Protein AF-A0A561TX24-F1 (afdb_monomer_lite)

pLDDT: mean 79.7, std 16.4, range [44.94, 95.88]

Secondary structure (DSSP, 8-state):
--HHHHHHHHHHHHHHHHHHHHHHHHHTT-GGGS-HHHHHHHHHHHHHHHHHHHHHS--------------

Radius of gyration: 20.64 Å; chains: 1; bounding box: 26×24×74 Å

Sequence (71 aa):
MTTRSAALAVLLRKTQWLLDDLAFEIGAGRADQVDIACVIDLLESVIALLREEQQQTPHVIDGATETDRDT

Structure (mmCIF, N/CA/C/O backbone):
data_AF-A0A561TX24-F1
#
_entry.id   AF-A0A561TX24-F1
#
loop_
_atom_site.group_PDB
_atom_site.id
_atom_site.type_symbol
_atom_site.label_atom_id
_atom_site.label_alt_id
_atom_site.label_comp_id
_atom_site.label_asym_id
_atom_site.label_entity_id
_atom_site.label_seq_id
_atom_site.pdbx_PDB_ins_code
_atom_site.Cartn_x
_atom_site.Cartn_y
_atom_site.Cartn_z
_atom_site.occupancy
_atom_site.B_iso_or_equiv
_atom_site.auth_seq_id
_atom_site.auth_comp_id
_atom_site.auth_asym_id
_atom_site.auth_atom_id
_atom_site.pdbx_PDB_model_num
ATOM 1 N N . MET A 1 1 ? -15.816 -6.612 16.602 1.00 59.84 1 MET A N 1
ATOM 2 C CA . MET A 1 1 ? -15.100 -5.839 15.562 1.00 59.84 1 MET A CA 1
ATOM 3 C C . MET A 1 1 ? -15.698 -4.441 15.543 1.00 59.84 1 MET A C 1
ATOM 5 O O . MET A 1 1 ? -16.918 -4.350 15.486 1.00 59.84 1 MET A O 1
ATOM 9 N N . THR A 1 2 ? -14.908 -3.376 15.689 1.00 78.81 2 THR A N 1
ATOM 10 C CA . THR A 1 2 ? -15.446 -2.001 15.669 1.00 78.81 2 THR A CA 1
ATOM 11 C C . THR A 1 2 ? -15.578 -1.506 14.222 1.00 78.81 2 THR A C 1
ATOM 13 O O . THR A 1 2 ? -14.848 -1.967 13.342 1.00 78.81 2 THR A O 1
ATOM 16 N N . THR A 1 3 ? -16.483 -0.557 13.958 1.00 82.00 3 THR A N 1
ATOM 17 C CA . THR A 1 3 ? -16.642 0.088 12.635 1.00 82.00 3 THR A CA 1
ATOM 18 C C . THR A 1 3 ? -15.328 0.687 12.126 1.00 82.00 3 THR A C 1
ATOM 20 O O . THR A 1 3 ? -15.037 0.652 10.935 1.00 82.00 3 THR A O 1
ATOM 23 N N . ARG A 1 4 ? -14.495 1.173 13.049 1.00 75.38 4 ARG A N 1
ATOM 24 C CA . ARG A 1 4 ? -13.159 1.703 12.784 1.00 75.38 4 ARG A CA 1
ATOM 25 C C . ARG A 1 4 ? -12.164 0.617 12.363 1.00 75.38 4 ARG A C 1
ATOM 27 O O . ARG A 1 4 ? -11.542 0.764 11.320 1.00 75.38 4 ARG A O 1
ATOM 34 N N . SER A 1 5 ? -12.081 -0.510 13.082 1.00 80.31 5 SER A N 1
ATOM 35 C CA . SER A 1 5 ? -11.228 -1.639 12.668 1.00 80.31 5 SER A CA 1
ATOM 36 C C . SER A 1 5 ? -11.628 -2.188 11.294 1.00 80.31 5 SER A C 1
ATOM 38 O O . SER A 1 5 ? -10.767 -2.595 10.519 1.00 80.31 5 SER A O 1
ATOM 40 N N . ALA A 1 6 ? -12.924 -2.165 10.962 1.00 86.00 6 ALA A N 1
ATOM 41 C CA . ALA A 1 6 ? -13.397 -2.507 9.622 1.00 86.00 6 ALA A CA 1
ATOM 42 C C . ALA A 1 6 ? -12.936 -1.483 8.566 1.00 86.00 6 ALA A C 1
ATOM 44 O O . ALA A 1 6 ? -12.472 -1.877 7.499 1.00 86.00 6 ALA A O 1
ATOM 45 N N . ALA A 1 7 ? -13.010 -0.182 8.865 1.00 83.12 7 ALA A N 1
ATOM 46 C CA . ALA A 1 7 ? -12.527 0.875 7.975 1.00 83.12 7 ALA A CA 1
ATOM 47 C C . ALA A 1 7 ? -11.009 0.787 7.737 1.00 83.12 7 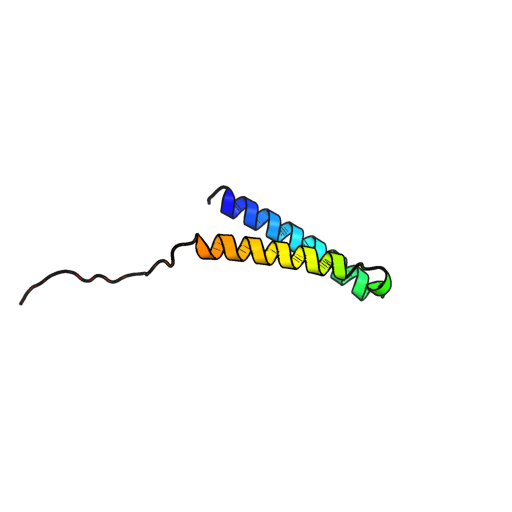ALA A C 1
ATOM 49 O O . ALA A 1 7 ? -10.569 0.879 6.591 1.00 83.12 7 ALA A O 1
ATOM 50 N N . LEU A 1 8 ? -10.226 0.523 8.789 1.00 84.31 8 LEU A N 1
ATOM 51 C CA . LEU A 1 8 ? -8.787 0.300 8.680 1.00 84.31 8 LEU A CA 1
ATOM 52 C C . LEU A 1 8 ? -8.475 -0.925 7.814 1.00 84.31 8 LEU A C 1
ATOM 54 O O . LEU A 1 8 ? -7.636 -0.845 6.921 1.00 84.31 8 LEU A O 1
ATOM 58 N N . ALA A 1 9 ? -9.178 -2.042 8.021 1.00 88.81 9 ALA A N 1
ATOM 59 C CA . ALA A 1 9 ? -8.998 -3.242 7.206 1.00 88.81 9 ALA A CA 1
ATOM 60 C C . ALA A 1 9 ? -9.307 -2.983 5.720 1.00 88.81 9 ALA A C 1
ATOM 62 O O . ALA A 1 9 ? -8.570 -3.437 4.844 1.00 88.81 9 ALA A O 1
ATOM 63 N N . VAL A 1 10 ? -10.361 -2.214 5.423 1.00 89.75 10 VAL A N 1
ATOM 64 C CA . VAL A 1 10 ? -10.696 -1.799 4.051 1.00 89.75 10 VAL A CA 1
ATOM 65 C C . VAL A 1 10 ? -9.601 -0.915 3.459 1.00 89.75 10 VAL A C 1
ATOM 67 O O . VAL A 1 10 ? -9.226 -1.112 2.304 1.00 89.75 10 VAL A O 1
ATOM 70 N N . LEU A 1 11 ? -9.081 0.045 4.225 1.00 85.62 11 LEU A N 1
ATOM 71 C CA . LEU A 1 11 ? -8.011 0.922 3.762 1.00 85.62 11 LEU A CA 1
ATOM 72 C C . LEU A 1 11 ? -6.736 0.132 3.460 1.00 85.62 11 LEU A C 1
ATOM 74 O O . LEU A 1 11 ? -6.215 0.236 2.356 1.00 85.62 11 LEU A O 1
ATOM 78 N N . LEU A 1 12 ? -6.290 -0.713 4.393 1.00 89.31 12 LEU A N 1
ATOM 79 C CA . LEU A 1 12 ? -5.119 -1.572 4.208 1.00 89.31 12 LEU A CA 1
ATOM 80 C C . LEU A 1 12 ? -5.269 -2.473 2.980 1.00 89.31 12 LEU A C 1
ATOM 82 O O . LEU A 1 12 ? -4.323 -2.635 2.211 1.00 89.31 12 LEU A O 1
ATOM 86 N N . ARG A 1 13 ? -6.472 -3.012 2.748 1.00 93.94 13 ARG A N 1
ATOM 87 C CA . ARG A 1 13 ? -6.748 -3.827 1.562 1.00 93.94 13 ARG A CA 1
ATOM 88 C C . ARG A 1 13 ? -6.634 -3.028 0.262 1.00 93.94 13 ARG A C 1
ATOM 90 O O . ARG A 1 13 ? -6.111 -3.554 -0.714 1.00 93.94 13 ARG A O 1
ATOM 97 N N . LYS A 1 14 ? -7.092 -1.774 0.241 1.00 88.69 14 LYS A N 1
ATOM 98 C CA . LYS A 1 14 ? -6.935 -0.881 -0.919 1.00 88.69 14 LYS A CA 1
ATOM 99 C C . LYS A 1 14 ? -5.470 -0.521 -1.163 1.00 88.69 14 LYS A C 1
ATOM 101 O O . LYS A 1 14 ? -5.030 -0.564 -2.305 1.00 88.69 14 LYS A O 1
ATOM 106 N N . THR A 1 15 ? -4.717 -0.225 -0.103 1.00 89.81 15 THR A N 1
ATOM 107 C CA . THR A 1 15 ? -3.274 0.039 -0.195 1.00 89.81 15 THR A CA 1
ATOM 108 C C . THR A 1 15 ? -2.535 -1.159 -0.778 1.00 89.81 15 THR A C 1
ATOM 110 O O . THR A 1 15 ? -1.69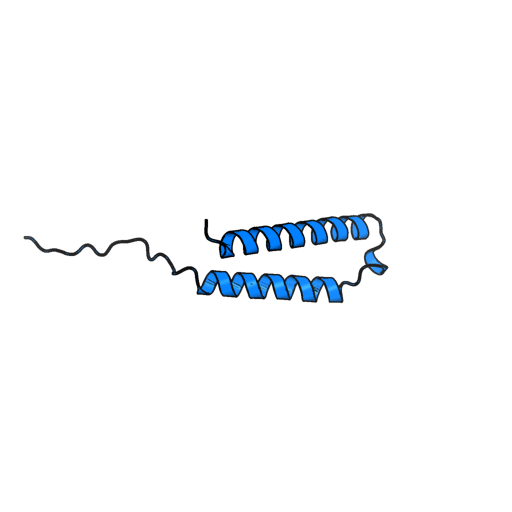6 -0.982 -1.651 1.00 89.81 15 THR A O 1
ATOM 113 N N . GLN A 1 16 ? -2.884 -2.378 -0.355 1.00 93.19 16 GLN A N 1
ATOM 114 C CA . GLN A 1 16 ? -2.304 -3.592 -0.924 1.00 93.19 16 GLN A CA 1
ATOM 115 C C . GLN A 1 16 ? -2.534 -3.678 -2.440 1.00 93.19 16 GLN A C 1
ATOM 117 O O . GLN A 1 16 ? -1.582 -3.922 -3.167 1.00 93.19 16 GLN A O 1
ATOM 122 N N . TRP A 1 17 ? -3.760 -3.449 -2.923 1.00 94.31 17 TRP A N 1
ATOM 123 C CA . TRP A 1 17 ? -4.046 -3.494 -4.364 1.00 94.31 17 TRP A CA 1
ATOM 124 C C . TRP A 1 17 ? -3.231 -2.481 -5.161 1.00 94.31 17 TRP A C 1
ATOM 126 O O . TRP A 1 17 ? -2.690 -2.819 -6.205 1.00 94.31 17 TRP A O 1
ATOM 136 N N . LEU A 1 18 ? -3.082 -1.265 -4.641 1.00 90.00 18 LEU A N 1
ATOM 137 C CA . LEU A 1 18 ? -2.275 -0.248 -5.305 1.00 90.00 18 LEU A CA 1
ATOM 138 C C . LEU A 1 18 ? -0.785 -0.619 -5.345 1.00 90.00 18 LEU A C 1
ATOM 140 O O . LEU A 1 18 ? -0.110 -0.348 -6.335 1.00 90.00 18 LEU A O 1
ATOM 144 N N . LEU A 1 19 ? -0.269 -1.257 -4.292 1.00 92.56 19 LEU A N 1
ATOM 145 C CA . LEU A 1 19 ? 1.104 -1.763 -4.274 1.00 92.56 19 LEU A CA 1
ATOM 146 C C . LEU A 1 19 ? 1.302 -2.952 -5.224 1.00 92.56 19 LEU A C 1
ATOM 148 O O . LEU A 1 19 ? 2.362 -3.050 -5.838 1.00 92.56 19 LEU A O 1
ATOM 152 N N . ASP A 1 20 ? 0.298 -3.819 -5.368 1.00 95.38 20 ASP A N 1
ATOM 153 C CA . ASP A 1 20 ? 0.317 -4.922 -6.334 1.00 95.38 20 ASP A CA 1
ATOM 154 C C . ASP A 1 20 ? 0.356 -4.378 -7.778 1.00 95.38 20 ASP A C 1
ATOM 156 O O . ASP A 1 20 ? 1.192 -4.814 -8.575 1.00 95.38 20 ASP A O 1
ATOM 160 N N . ASP A 1 21 ? -0.470 -3.374 -8.098 1.00 91.44 21 ASP A N 1
ATOM 161 C CA . ASP A 1 21 ? -0.466 -2.699 -9.405 1.00 91.44 21 ASP A CA 1
ATOM 162 C C . ASP A 1 21 ? 0.878 -2.003 -9.672 1.00 91.44 21 ASP A C 1
ATOM 164 O O . ASP A 1 21 ? 1.472 -2.153 -10.740 1.00 91.44 21 ASP A O 1
ATOM 168 N N . LEU A 1 22 ? 1.417 -1.298 -8.675 1.00 92.06 22 LEU A N 1
ATOM 169 C CA . LEU A 1 22 ? 2.730 -0.664 -8.762 1.00 92.06 22 LEU A CA 1
ATOM 170 C C . LEU A 1 22 ? 3.847 -1.682 -9.036 1.00 92.06 22 LEU A C 1
ATOM 172 O O . LEU A 1 22 ? 4.704 -1.459 -9.894 1.00 92.06 22 LEU A O 1
ATOM 176 N N . ALA A 1 23 ? 3.848 -2.805 -8.316 1.00 94.12 23 ALA A N 1
ATOM 177 C CA . ALA A 1 23 ? 4.825 -3.868 -8.513 1.00 94.12 23 ALA A CA 1
ATOM 178 C C . ALA A 1 23 ? 4.722 -4.470 -9.923 1.00 94.12 23 ALA A C 1
ATOM 180 O O . ALA A 1 23 ? 5.749 -4.760 -10.542 1.00 94.12 23 ALA A O 1
ATOM 181 N N . PHE A 1 24 ? 3.501 -4.612 -10.447 1.00 94.19 24 PHE A N 1
ATOM 182 C CA . PHE A 1 24 ? 3.264 -5.055 -11.817 1.00 94.19 24 PHE A CA 1
ATOM 183 C C . PHE A 1 24 ? 3.838 -4.076 -12.852 1.00 94.19 24 PHE A C 1
ATOM 185 O O . PHE A 1 24 ? 4.576 -4.499 -13.744 1.00 94.19 24 PHE A O 1
ATOM 192 N N . GLU A 1 25 ? 3.562 -2.777 -12.720 1.00 93.12 25 GLU A N 1
ATOM 193 C CA . GLU A 1 25 ? 4.075 -1.737 -13.625 1.00 93.12 25 GLU A CA 1
ATOM 194 C C . GLU A 1 25 ? 5.611 -1.680 -13.629 1.00 93.12 25 GLU A C 1
ATOM 196 O O . GLU A 1 25 ? 6.242 -1.666 -14.693 1.00 93.12 25 GLU A O 1
ATOM 201 N N . ILE A 1 26 ? 6.228 -1.737 -12.444 1.00 93.12 26 ILE A N 1
ATOM 202 C CA . ILE A 1 26 ? 7.689 -1.781 -12.295 1.00 93.12 26 ILE A CA 1
ATOM 203 C C . ILE A 1 26 ? 8.261 -3.056 -12.927 1.00 93.12 26 ILE A C 1
ATOM 205 O O . ILE A 1 26 ? 9.219 -2.982 -13.698 1.00 93.12 26 ILE A O 1
ATOM 209 N N . GLY A 1 27 ? 7.670 -4.221 -12.644 1.00 93.75 27 GLY A N 1
ATOM 210 C CA . GLY A 1 27 ? 8.099 -5.504 -13.208 1.00 93.75 27 GLY A CA 1
ATOM 211 C C . GLY A 1 27 ? 7.971 -5.569 -14.733 1.00 93.75 27 GLY A C 1
ATOM 212 O O . GLY A 1 27 ? 8.752 -6.253 -15.392 1.00 93.75 27 GLY A O 1
ATOM 213 N N . ALA A 1 28 ? 7.033 -4.812 -15.304 1.00 95.88 28 ALA A N 1
ATOM 214 C CA . ALA A 1 28 ? 6.857 -4.670 -16.743 1.00 95.88 28 ALA A CA 1
ATOM 215 C C . ALA A 1 28 ? 7.791 -3.625 -17.388 1.00 95.88 28 ALA A C 1
ATOM 217 O O . ALA A 1 28 ? 7.676 -3.364 -18.587 1.00 95.88 28 ALA A O 1
ATOM 218 N N . GLY A 1 29 ? 8.703 -3.023 -16.616 1.00 94.25 29 GLY A N 1
ATOM 219 C CA . GL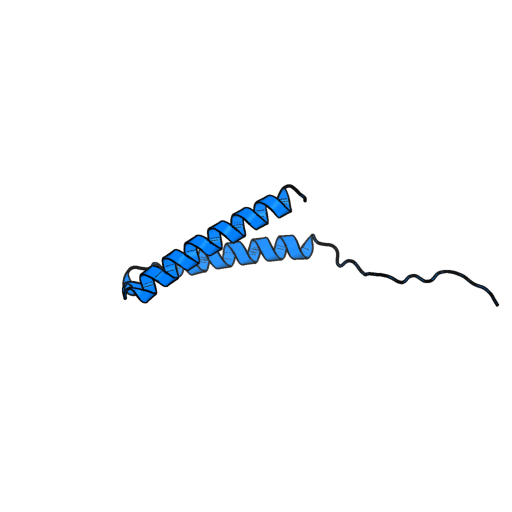Y A 1 29 ? 9.661 -2.031 -17.099 1.00 94.25 29 GLY A CA 1
ATOM 220 C C . GLY A 1 29 ? 9.066 -0.644 -17.349 1.00 94.25 29 GLY A C 1
ATOM 221 O O . GLY A 1 29 ? 9.714 0.160 -18.009 1.00 94.25 29 GLY A O 1
ATOM 222 N N . ARG A 1 30 ? 7.863 -0.354 -16.831 1.00 93.31 30 ARG A N 1
ATOM 223 C CA . ARG A 1 30 ? 7.166 0.942 -16.964 1.00 93.31 30 ARG A CA 1
ATOM 224 C C . ARG A 1 30 ? 7.329 1.829 -15.727 1.00 93.31 30 ARG A C 1
ATOM 226 O O . ARG A 1 30 ? 6.467 2.643 -15.414 1.00 93.31 30 ARG A O 1
ATOM 233 N N . ALA A 1 31 ? 8.432 1.667 -14.996 1.00 87.00 31 ALA A N 1
ATOM 234 C CA . ALA A 1 31 ? 8.698 2.420 -13.768 1.00 87.00 31 ALA A CA 1
ATOM 235 C C . ALA A 1 31 ? 8.786 3.942 -13.999 1.00 87.00 31 ALA A C 1
ATOM 237 O O . ALA A 1 31 ? 8.487 4.717 -13.100 1.00 87.00 31 ALA A O 1
ATOM 238 N N . ASP A 1 32 ? 9.166 4.367 -15.203 1.00 89.75 32 ASP A N 1
ATOM 239 C CA . ASP A 1 32 ? 9.198 5.763 -15.648 1.00 89.75 32 ASP A CA 1
ATOM 240 C C . ASP A 1 32 ? 7.802 6.381 -15.839 1.00 89.75 32 ASP A C 1
ATOM 242 O O . ASP A 1 32 ? 7.661 7.602 -15.826 1.00 89.75 32 ASP A O 1
ATOM 246 N N . GLN A 1 33 ? 6.773 5.547 -15.998 1.00 89.00 33 GLN A N 1
ATOM 247 C CA . GLN A 1 33 ? 5.373 5.960 -16.150 1.00 89.00 33 GLN A CA 1
ATOM 248 C C . GLN A 1 33 ? 4.633 6.009 -14.810 1.00 89.00 33 GLN A C 1
ATOM 250 O O . GLN A 1 33 ? 3.496 6.475 -14.742 1.00 89.00 33 GLN A O 1
ATOM 255 N N . VAL A 1 34 ? 5.272 5.530 -13.743 1.00 89.56 34 VAL A N 1
ATOM 256 C CA . VAL A 1 34 ? 4.730 5.575 -12.392 1.00 89.56 34 VAL A CA 1
ATOM 257 C C . VAL A 1 34 ? 5.037 6.930 -11.765 1.00 89.56 34 VAL A C 1
ATOM 259 O O . VAL A 1 34 ? 6.194 7.331 -11.640 1.00 89.56 34 VAL A O 1
ATOM 262 N N . ASP A 1 35 ? 4.000 7.594 -11.262 1.00 90.31 35 ASP A N 1
ATOM 263 C CA . ASP A 1 35 ? 4.165 8.745 -10.379 1.00 90.31 35 ASP A CA 1
ATOM 264 C C . ASP A 1 35 ? 4.543 8.284 -8.961 1.00 90.31 35 ASP A C 1
ATOM 266 O O . ASP A 1 35 ? 3.698 8.045 -8.095 1.00 90.31 35 ASP A O 1
ATOM 270 N N . ILE A 1 36 ? 5.847 8.129 -8.729 1.00 87.44 36 ILE A N 1
ATOM 271 C CA . ILE A 1 36 ? 6.393 7.695 -7.438 1.00 87.44 36 ILE A CA 1
ATOM 272 C C . ILE A 1 36 ? 6.098 8.708 -6.322 1.00 87.44 36 ILE A C 1
ATOM 274 O O . ILE A 1 36 ? 5.938 8.301 -5.172 1.00 87.44 36 ILE A O 1
ATOM 278 N N . ALA A 1 37 ? 5.987 10.003 -6.634 1.00 89.75 37 ALA A N 1
ATOM 279 C CA . ALA A 1 37 ? 5.650 11.012 -5.633 1.00 89.75 37 ALA A CA 1
ATOM 280 C C . ALA A 1 37 ? 4.223 10.794 -5.109 1.00 89.75 37 ALA A C 1
ATOM 282 O O . ALA A 1 37 ? 4.013 10.737 -3.899 1.00 89.75 37 ALA A O 1
ATOM 283 N N . CYS A 1 38 ? 3.272 10.533 -6.010 1.00 86.19 38 CYS A N 1
ATOM 284 C CA . CYS A 1 38 ? 1.900 10.191 -5.637 1.00 86.19 38 CYS A CA 1
ATOM 285 C C . CYS A 1 38 ? 1.822 8.920 -4.765 1.00 86.19 38 CYS A C 1
ATOM 287 O O . CYS A 1 38 ? 1.056 8.865 -3.798 1.00 86.19 38 CYS A O 1
ATOM 289 N N . VAL A 1 39 ? 2.641 7.903 -5.063 1.00 87.81 39 VAL A N 1
ATOM 290 C CA . VAL A 1 39 ? 2.723 6.677 -4.247 1.00 87.81 39 VAL A CA 1
ATOM 291 C C . VAL A 1 39 ? 3.221 6.980 -2.831 1.00 87.81 39 VAL A C 1
ATOM 293 O O . VAL A 1 39 ? 2.671 6.446 -1.865 1.00 87.81 39 VAL A O 1
ATOM 296 N N . ILE A 1 40 ? 4.244 7.827 -2.693 1.00 90.94 40 ILE A N 1
ATOM 297 C CA . ILE A 1 40 ? 4.790 8.226 -1.388 1.00 90.94 40 ILE A CA 1
ATOM 298 C C . ILE A 1 40 ? 3.714 8.931 -0.554 1.00 90.94 40 ILE A C 1
ATOM 300 O O . ILE A 1 40 ? 3.456 8.497 0.569 1.00 90.94 40 ILE A O 1
ATOM 304 N N . ASP A 1 41 ? 3.027 9.927 -1.116 1.00 89.25 41 ASP A N 1
ATOM 305 C CA . ASP A 1 41 ? 1.983 10.692 -0.415 1.00 89.25 41 ASP A CA 1
ATOM 306 C C . ASP A 1 41 ? 0.850 9.787 0.110 1.00 89.25 41 ASP A C 1
ATOM 308 O O . ASP A 1 41 ? 0.333 9.951 1.226 1.00 89.25 41 ASP A O 1
ATOM 312 N N . LEU A 1 42 ? 0.472 8.776 -0.679 1.00 85.88 42 LEU A N 1
ATOM 313 C CA . LEU A 1 42 ? -0.530 7.795 -0.274 1.00 85.88 42 LEU A CA 1
ATOM 314 C C . LEU A 1 42 ? -0.038 6.918 0.886 1.00 85.88 42 LEU A C 1
ATOM 316 O O . LEU A 1 42 ? -0.791 6.660 1.829 1.00 85.88 42 LEU A O 1
ATOM 320 N N . LEU A 1 43 ? 1.214 6.456 0.837 1.00 90.44 43 LEU A N 1
ATOM 321 C CA . LEU A 1 43 ? 1.799 5.640 1.901 1.00 90.44 43 LEU A CA 1
ATOM 322 C C . LEU A 1 43 ? 1.958 6.428 3.204 1.00 90.44 43 LEU A C 1
ATOM 324 O O . LEU A 1 43 ? 1.663 5.894 4.275 1.00 90.44 43 LEU A O 1
ATOM 328 N N . GLU A 1 44 ? 2.344 7.700 3.131 1.00 92.31 44 GLU A N 1
ATOM 329 C CA . GLU A 1 44 ? 2.393 8.586 4.296 1.00 92.31 44 GLU A C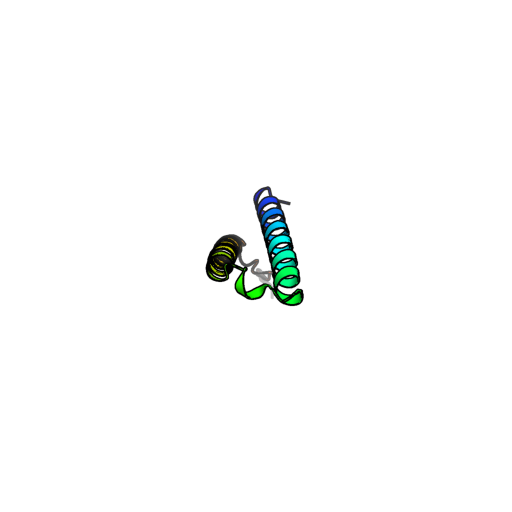A 1
ATOM 330 C C . GLU A 1 44 ? 1.012 8.754 4.944 1.00 92.31 44 GLU A C 1
ATOM 332 O O . GLU A 1 44 ? 0.887 8.677 6.170 1.00 92.31 44 GLU A O 1
ATOM 337 N N . SER A 1 45 ? -0.043 8.874 4.133 1.00 85.12 45 SER A N 1
ATOM 338 C CA . SER A 1 45 ? -1.428 8.947 4.618 1.00 85.12 45 SER A CA 1
ATOM 339 C C . SER A 1 45 ? -1.860 7.669 5.352 1.00 85.12 45 SER A C 1
ATOM 341 O O . SER A 1 45 ? -2.508 7.729 6.399 1.00 85.12 45 SER A O 1
ATOM 343 N N . VAL A 1 46 ? -1.465 6.495 4.848 1.00 87.75 46 VAL A N 1
ATOM 344 C CA . VAL A 1 46 ? -1.732 5.205 5.509 1.00 87.75 46 VAL A CA 1
ATOM 345 C C . VAL A 1 46 ? -0.975 5.102 6.836 1.00 87.75 46 VAL A C 1
ATOM 347 O O . VAL A 1 46 ? -1.541 4.655 7.834 1.00 87.75 46 VAL A O 1
ATOM 350 N N . ILE A 1 47 ? 0.284 5.550 6.880 1.00 91.38 47 ILE A N 1
ATOM 351 C CA . ILE A 1 47 ? 1.091 5.582 8.109 1.00 91.38 47 ILE A CA 1
ATOM 352 C C . ILE A 1 47 ? 0.455 6.500 9.157 1.00 91.38 47 ILE A C 1
ATOM 354 O O . ILE A 1 47 ? 0.401 6.129 10.331 1.00 91.38 47 ILE A O 1
ATOM 358 N N . ALA A 1 48 ? -0.032 7.679 8.759 1.00 88.19 48 ALA A N 1
ATOM 359 C CA . ALA A 1 48 ? -0.706 8.605 9.665 1.00 88.19 48 ALA A CA 1
ATOM 360 C C . ALA A 1 48 ? -1.931 7.952 10.326 1.00 88.19 48 ALA A C 1
ATOM 362 O O . ALA A 1 48 ? -2.040 7.951 11.551 1.00 88.19 48 ALA A O 1
ATOM 363 N N . LEU A 1 49 ? -2.776 7.288 9.534 1.00 84.62 49 LEU A N 1
ATOM 364 C CA . LEU A 1 49 ? -3.960 6.588 10.039 1.00 84.62 49 LEU A CA 1
ATOM 365 C C . LEU A 1 49 ? -3.600 5.424 10.972 1.00 84.62 49 LEU A C 1
ATOM 367 O O . LEU A 1 49 ? -4.225 5.249 12.013 1.00 84.62 49 LEU A O 1
ATOM 371 N N . LEU A 1 50 ? -2.548 4.661 10.666 1.00 86.94 50 LEU A N 1
ATOM 372 C CA . LEU A 1 50 ? -2.070 3.599 11.560 1.00 86.94 50 LEU A CA 1
ATOM 373 C C . LEU A 1 50 ? -1.560 4.139 12.904 1.00 86.94 50 LEU A C 1
ATOM 375 O O . LEU A 1 50 ? -1.761 3.502 13.939 1.00 86.94 50 LEU A O 1
ATOM 379 N N . ARG A 1 51 ? -0.920 5.314 12.913 1.00 88.44 51 ARG A N 1
ATOM 380 C CA . ARG A 1 51 ? -0.470 5.971 14.151 1.00 88.44 51 ARG A CA 1
ATOM 381 C C . ARG A 1 51 ? -1.645 6.441 15.005 1.00 88.44 51 ARG A C 1
ATOM 383 O O . ARG A 1 51 ? -1.585 6.304 16.226 1.00 88.44 51 ARG A O 1
ATOM 390 N N . GLU A 1 52 ? -2.702 6.959 14.385 1.00 85.56 52 GLU A N 1
ATOM 391 C CA . GLU A 1 52 ? -3.938 7.326 15.087 1.00 85.56 52 GLU A CA 1
ATOM 392 C C . GLU A 1 52 ? -4.581 6.105 15.761 1.00 85.56 52 GLU A C 1
ATOM 394 O O . GLU A 1 52 ? -4.938 6.164 16.938 1.00 85.56 52 GLU A O 1
ATOM 399 N N . GLU A 1 53 ? -4.646 4.970 15.060 1.00 80.62 53 GLU A N 1
ATOM 400 C CA . GLU A 1 53 ? -5.152 3.709 15.619 1.00 80.62 53 GLU A CA 1
ATOM 401 C C . GLU A 1 53 ? -4.281 3.197 16.777 1.00 80.62 53 GLU A C 1
ATOM 403 O O . GLU A 1 53 ? -4.803 2.771 17.810 1.00 80.62 53 GLU A O 1
ATOM 408 N N . GLN A 1 54 ? -2.951 3.288 16.658 1.00 79.81 54 GLN A N 1
ATOM 409 C CA . GLN A 1 54 ? -2.026 2.885 17.722 1.00 79.81 54 GLN A CA 1
ATOM 410 C C . GLN A 1 54 ? -2.240 3.697 19.007 1.00 79.81 54 GLN A C 1
ATOM 412 O O . GLN A 1 54 ? -2.261 3.125 20.091 1.00 79.81 54 GLN A O 1
ATOM 417 N N . GLN A 1 55 ? -2.406 5.017 18.903 1.00 77.12 55 GLN A N 1
ATOM 418 C CA . GLN A 1 55 ? -2.602 5.892 20.067 1.00 77.12 55 GLN A CA 1
ATOM 419 C C . GLN A 1 55 ? -3.940 5.650 20.779 1.00 77.12 55 GLN A C 1
ATOM 421 O O . GLN A 1 55 ? -4.092 5.984 21.953 1.00 77.12 55 GLN A O 1
ATOM 426 N N . GLN A 1 56 ? -4.916 5.090 20.067 1.00 67.25 56 GLN A N 1
ATOM 427 C CA . GLN A 1 56 ? -6.273 4.867 20.563 1.00 67.25 56 GLN A CA 1
ATOM 428 C C . GLN A 1 56 ? -6.525 3.439 21.023 1.00 67.25 56 GLN A C 1
ATOM 430 O O . GLN A 1 56 ? -7.506 3.193 21.723 1.00 67.25 56 GLN A O 1
ATOM 435 N N . THR A 1 57 ? -5.653 2.508 20.651 1.00 58.59 57 THR A N 1
ATOM 436 C CA . THR A 1 57 ? -5.591 1.209 21.304 1.00 58.59 57 THR A CA 1
ATOM 437 C C . THR A 1 57 ? -4.920 1.463 22.652 1.00 58.59 57 THR A C 1
ATOM 439 O O . THR A 1 57 ? -3.729 1.781 22.662 1.00 58.59 57 THR A O 1
ATOM 442 N N . PRO A 1 58 ? -5.626 1.394 23.801 1.00 49.62 58 PRO A N 1
ATOM 443 C CA . PRO A 1 58 ? -4.930 1.436 25.074 1.00 49.62 58 PRO A CA 1
ATOM 444 C C . PRO A 1 58 ? -3.891 0.325 25.015 1.00 49.62 58 PRO A C 1
ATOM 446 O O . PRO A 1 58 ? -4.220 -0.794 24.606 1.00 49.62 58 PRO A O 1
ATOM 449 N N . HIS A 1 59 ? -2.651 0.621 25.406 1.00 49.38 59 HIS A N 1
ATOM 450 C CA . HIS A 1 59 ? -1.770 -0.430 25.885 1.00 49.38 59 HIS A CA 1
ATOM 451 C C . HIS A 1 59 ? -2.612 -1.211 26.893 1.00 49.38 59 HIS A C 1
ATOM 453 O O . HIS A 1 59 ? -2.925 -0.699 27.969 1.00 49.38 59 HIS A O 1
ATOM 459 N N . VAL A 1 60 ? -3.061 -2.407 26.519 1.00 49.22 60 VAL A N 1
ATOM 460 C CA . VAL A 1 60 ? -3.511 -3.374 27.500 1.00 49.22 60 VAL A CA 1
ATOM 461 C C . VAL A 1 60 ? -2.244 -3.640 28.295 1.00 49.22 60 VAL A C 1
ATOM 463 O O . VAL A 1 60 ? -1.352 -4.358 27.851 1.00 49.22 60 VAL A O 1
ATOM 466 N N . ILE A 1 61 ? -2.104 -2.921 29.408 1.00 54.00 61 ILE A N 1
ATOM 467 C CA . ILE A 1 61 ? -1.292 -3.361 30.525 1.00 54.00 61 ILE A CA 1
ATOM 468 C C . ILE A 1 61 ? -2.003 -4.635 30.968 1.00 54.00 61 ILE A C 1
ATOM 470 O O . ILE A 1 61 ? -2.982 -4.583 31.710 1.00 54.00 61 ILE A O 1
ATOM 474 N N . ASP A 1 62 ? -1.608 -5.752 30.365 1.00 48.38 62 ASP A N 1
ATOM 475 C CA . ASP A 1 62 ? -2.034 -7.064 30.815 1.00 48.38 62 ASP A CA 1
ATOM 476 C C . ASP A 1 62 ? -1.412 -7.297 32.201 1.00 48.38 62 ASP A C 1
ATOM 478 O O . ASP A 1 62 ? -0.278 -6.882 32.455 1.00 48.38 62 ASP A O 1
ATOM 482 N N . GLY A 1 63 ? -2.223 -7.837 33.110 1.00 44.94 63 GLY A N 1
ATOM 483 C CA . GLY A 1 63 ? -2.081 -7.775 34.570 1.00 44.94 63 GLY A CA 1
ATOM 484 C C . GLY A 1 63 ? -0.741 -8.278 35.132 1.00 44.94 63 GLY A C 1
ATOM 485 O O . GLY A 1 63 ? -0.011 -9.028 34.500 1.00 44.94 63 GLY A O 1
ATOM 486 N N . ALA A 1 64 ? -0.353 -7.915 36.354 1.00 47.31 64 ALA A N 1
ATOM 487 C CA . ALA A 1 64 ? -1.171 -8.095 37.544 1.00 47.31 64 ALA A CA 1
ATOM 488 C C . ALA A 1 64 ? -1.004 -6.962 38.569 1.00 47.31 64 ALA A C 1
ATOM 490 O O . ALA A 1 64 ? 0.057 -6.755 39.154 1.00 47.31 64 ALA A O 1
A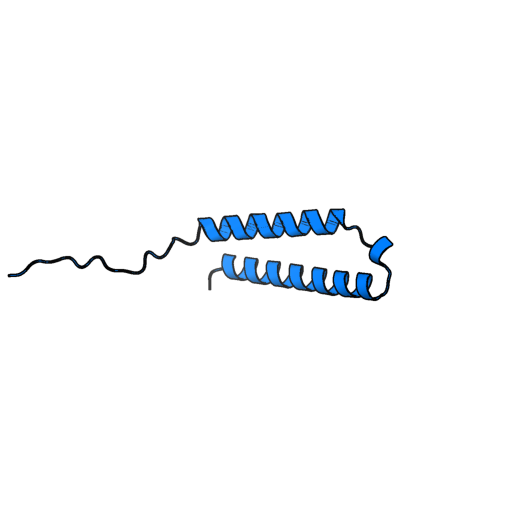TOM 491 N N . THR A 1 65 ? -2.114 -6.291 38.860 1.00 51.31 65 THR A N 1
ATOM 492 C CA . THR A 1 65 ? -2.434 -5.906 40.233 1.00 51.31 65 THR A CA 1
ATOM 493 C C . THR A 1 65 ? -2.790 -7.182 40.992 1.00 51.31 65 THR A C 1
ATOM 495 O O . THR A 1 65 ? -3.919 -7.662 40.888 1.00 51.31 65 THR A O 1
ATOM 498 N N . GLU A 1 66 ? -1.839 -7.748 41.727 1.00 46.91 66 GLU A N 1
ATOM 499 C CA . GLU A 1 66 ? -2.161 -8.6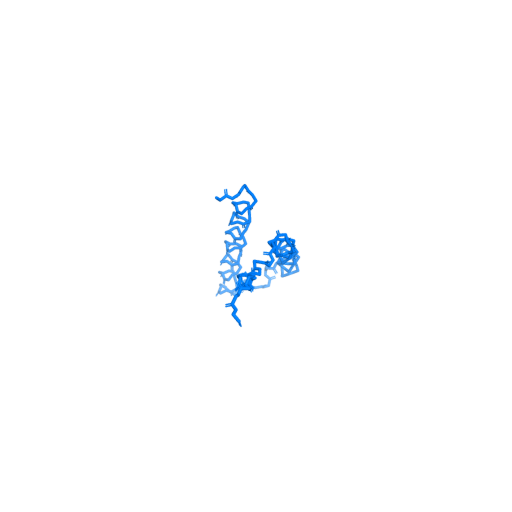49 42.831 1.00 46.91 66 GLU A CA 1
ATOM 500 C C . GLU A 1 66 ? -2.288 -7.775 44.084 1.00 46.91 66 GLU A C 1
ATOM 502 O O . GLU A 1 66 ? -1.312 -7.277 44.646 1.00 46.91 66 GLU A O 1
ATOM 507 N N . THR A 1 67 ? -3.538 -7.470 44.415 1.00 52.88 67 THR A N 1
ATOM 508 C CA . THR A 1 67 ? -3.948 -6.845 45.673 1.00 52.88 67 THR A CA 1
ATOM 509 C C . THR A 1 67 ? -4.223 -7.955 46.695 1.00 52.88 67 THR A C 1
ATOM 511 O O . THR A 1 67 ? -4.703 -9.013 46.302 1.00 52.88 67 THR A O 1
ATOM 514 N N . ASP A 1 68 ? -4.014 -7.632 47.977 1.00 46.19 68 ASP A N 1
ATOM 515 C CA . ASP A 1 68 ? -4.259 -8.388 49.229 1.00 46.19 68 ASP A CA 1
ATOM 516 C C . ASP A 1 68 ? -3.117 -9.300 49.711 1.00 46.19 68 ASP A C 1
ATOM 518 O O . ASP A 1 68 ? -2.698 -10.236 49.047 1.00 46.19 68 ASP A O 1
ATOM 522 N N . ARG A 1 69 ? -2.429 -8.939 50.808 1.00 49.81 69 ARG A N 1
ATOM 523 C CA . ARG A 1 69 ? -2.827 -9.195 52.215 1.00 49.81 69 ARG A CA 1
ATOM 524 C C . ARG A 1 69 ? -3.216 -10.654 52.453 1.00 49.81 69 ARG A C 1
ATOM 526 O O . ARG A 1 69 ? -4.348 -11.038 52.213 1.00 49.81 69 ARG A O 1
ATOM 533 N N . ASP A 1 70 ? -2.271 -11.421 52.983 1.00 53.50 70 ASP A N 1
ATOM 534 C CA . ASP A 1 70 ? -2.362 -12.042 54.313 1.00 53.50 70 ASP A CA 1
ATOM 535 C C . ASP A 1 70 ? -1.171 -12.994 54.490 1.00 53.50 70 ASP A C 1
ATOM 537 O O . ASP A 1 70 ? -1.057 -13.989 53.776 1.00 53.50 70 ASP A O 1
ATOM 541 N N . THR A 1 71 ? -0.248 -12.657 55.397 1.00 51.84 71 THR A N 1
ATOM 542 C CA . THR A 1 71 ? 0.211 -13.439 56.574 1.00 51.84 71 THR A CA 1
ATOM 543 C C . THR A 1 71 ? 1.474 -12.794 57.147 1.00 51.84 71 THR A C 1
ATOM 545 O O . THR A 1 71 ? 2.439 -12.582 56.380 1.00 51.84 71 THR A O 1
#

Organism: NCBI:txid1181886

Foldseek 3Di:
DDPLVVVLVVLVVVLVVVVVVQVVCVVVVNVVVDPVVVNVVSVVVNVVSVVVVVVPPPPPPPDDPPDDDDD